Protein AF-X0WE98-F1 (afdb_monomer_lite)

Structure (mmCIF, N/CA/C/O backbone):
data_AF-X0WE98-F1
#
_entry.id   AF-X0WE98-F1
#
loop_
_atom_site.group_PDB
_atom_site.id
_atom_site.type_symbol
_atom_site.label_atom_id
_atom_site.label_alt_id
_atom_site.label_comp_id
_atom_site.label_asym_id
_atom_site.label_entity_id
_atom_site.label_seq_id
_atom_site.pdbx_PDB_ins_code
_atom_site.Cartn_x
_atom_site.Cartn_y
_atom_site.Cartn_z
_atom_site.occupancy
_atom_site.B_iso_or_equiv
_atom_site.auth_seq_id
_atom_site.auth_comp_id
_atom_site.auth_asym_id
_atom_site.auth_atom_id
_atom_site.pdbx_PDB_model_num
ATOM 1 N N . SER A 1 1 ? 8.877 -26.712 15.152 1.00 37.41 1 SER A N 1
ATOM 2 C CA . SER A 1 1 ? 8.135 -25.764 16.004 1.00 37.41 1 SER A CA 1
ATOM 3 C C . SER A 1 1 ? 7.135 -25.019 15.136 1.00 37.41 1 SER A C 1
ATOM 5 O O . SER A 1 1 ? 7.443 -24.779 13.975 1.00 37.41 1 SER A O 1
ATOM 7 N N . HIS A 1 2 ? 5.925 -24.810 15.644 1.00 43.22 2 HIS A N 1
ATOM 8 C CA . HIS A 1 2 ? 4.685 -24.542 14.909 1.00 43.22 2 HIS A CA 1
ATOM 9 C C . HIS A 1 2 ? 4.755 -23.313 13.981 1.00 43.22 2 HIS A C 1
ATOM 11 O O . HIS A 1 2 ? 5.053 -22.215 14.434 1.00 43.22 2 HIS A O 1
ATOM 17 N N . LYS A 1 3 ? 4.435 -23.487 12.690 1.00 46.34 3 LYS A N 1
ATOM 18 C CA . LYS A 1 3 ? 3.991 -22.373 11.842 1.00 46.34 3 LYS A CA 1
ATOM 19 C C . LYS A 1 3 ? 2.523 -22.148 12.181 1.00 46.34 3 LYS A C 1
ATOM 21 O O . LYS A 1 3 ? 1.668 -22.854 11.656 1.00 46.34 3 LYS A O 1
ATOM 26 N N . GLU A 1 4 ? 2.266 -21.256 13.129 1.00 49.28 4 GLU A N 1
ATOM 27 C CA . GLU A 1 4 ? 0.920 -20.754 13.392 1.00 49.28 4 GLU A CA 1
ATOM 28 C C . GLU A 1 4 ? 0.276 -20.319 12.073 1.00 49.28 4 GLU A C 1
ATOM 30 O O . GLU A 1 4 ? 0.907 -19.698 11.215 1.00 49.28 4 GLU A O 1
ATOM 35 N N . ASP A 1 5 ? -0.968 -20.747 11.904 1.00 46.66 5 ASP A N 1
ATOM 36 C CA . ASP A 1 5 ? -1.844 -20.478 10.774 1.00 46.66 5 ASP A CA 1
ATOM 37 C C . ASP A 1 5 ? -1.854 -18.956 10.521 1.00 46.66 5 ASP A C 1
ATOM 39 O O . ASP A 1 5 ? -2.432 -18.199 11.299 1.00 46.66 5 ASP A O 1
ATOM 43 N N . LEU A 1 6 ? -1.166 -18.479 9.471 1.00 59.69 6 LEU A N 1
ATOM 44 C CA . LEU A 1 6 ? -1.041 -17.052 9.110 1.00 59.69 6 LEU A CA 1
ATOM 45 C C . LEU A 1 6 ? -2.356 -16.493 8.535 1.00 59.69 6 LEU A C 1
ATOM 47 O O . LEU A 1 6 ? -2.365 -15.774 7.531 1.00 59.69 6 LEU A O 1
ATOM 51 N N . ARG A 1 7 ? -3.491 -16.865 9.127 1.00 62.47 7 ARG A N 1
ATOM 52 C CA . ARG A 1 7 ? -4.793 -16.329 8.758 1.00 62.47 7 ARG A CA 1
ATOM 53 C C . ARG A 1 7 ? -4.911 -14.922 9.327 1.00 62.47 7 ARG A C 1
ATOM 55 O O . ARG A 1 7 ? -4.645 -14.719 10.513 1.00 62.47 7 ARG A O 1
ATOM 62 N N . PRO A 1 8 ? -5.318 -13.943 8.511 1.00 67.88 8 PRO A N 1
ATOM 63 C CA . PRO A 1 8 ? -5.669 -12.623 9.006 1.00 67.88 8 PRO A CA 1
ATOM 64 C C . PRO A 1 8 ? -6.709 -12.733 10.121 1.00 67.88 8 PRO A C 1
ATOM 66 O O . PRO A 1 8 ? -7.733 -13.392 9.964 1.00 67.88 8 PRO A O 1
ATOM 69 N N . THR A 1 9 ? -6.455 -12.077 11.251 1.00 77.19 9 THR A N 1
ATOM 70 C CA . THR A 1 9 ? -7.399 -12.021 12.383 1.00 77.19 9 THR A CA 1
ATOM 71 C C . THR A 1 9 ? -8.628 -11.158 12.064 1.00 77.19 9 THR A C 1
ATOM 73 O O . THR A 1 9 ? -9.639 -11.226 12.754 1.00 77.19 9 THR A O 1
ATOM 76 N N . ILE A 1 10 ? -8.547 -10.347 11.007 1.00 86.81 10 ILE A N 1
ATOM 77 C CA . ILE A 1 10 ? -9.628 -9.511 10.487 1.00 86.81 10 ILE A CA 1
ATOM 78 C C . ILE A 1 10 ? -10.222 -10.136 9.220 1.00 86.81 10 ILE A C 1
ATOM 80 O O . ILE A 1 10 ? -9.488 -10.683 8.399 1.00 86.81 10 ILE A O 1
ATOM 84 N N . SER A 1 11 ? -11.543 -10.042 9.050 1.00 90.69 11 SER A N 1
ATOM 85 C CA . SER A 1 11 ? -12.223 -10.498 7.832 1.00 90.69 11 SER A CA 1
ATOM 86 C C . SER A 1 11 ? -12.172 -9.443 6.720 1.00 90.69 11 SER A C 1
ATOM 88 O O . SER A 1 11 ? -12.036 -8.247 6.993 1.00 90.69 11 SER A O 1
ATOM 90 N N . TYR A 1 12 ? -12.325 -9.871 5.463 1.00 92.38 12 TYR A N 1
ATOM 91 C CA . TYR A 1 12 ? -12.439 -8.951 4.328 1.00 92.38 12 TYR A CA 1
ATOM 92 C C . TYR A 1 12 ? -13.625 -7.987 4.484 1.00 92.38 12 TYR A C 1
ATOM 94 O O . TYR A 1 12 ? -13.461 -6.780 4.316 1.00 92.38 12 TYR A O 1
ATOM 102 N N . GLU A 1 13 ? -14.780 -8.489 4.924 1.00 93.38 13 GLU A N 1
ATOM 103 C CA . GLU A 1 13 ? -15.970 -7.665 5.163 1.00 93.38 13 GLU A CA 1
ATOM 104 C C . GLU A 1 13 ? -15.754 -6.608 6.247 1.00 93.38 13 GLU A C 1
ATOM 106 O O . GLU A 1 13 ? -16.178 -5.459 6.118 1.00 93.38 13 GLU A O 1
ATOM 111 N N . SER A 1 14 ? -15.028 -6.946 7.313 1.00 92.69 14 SER A N 1
ATOM 112 C CA . SER A 1 14 ? -14.661 -5.964 8.337 1.00 92.69 14 SER A CA 1
ATOM 113 C C . SER A 1 14 ? -13.821 -4.827 7.751 1.00 92.69 14 SER A C 1
ATOM 115 O O . SER A 1 14 ? -14.027 -3.673 8.119 1.00 92.69 14 SER A O 1
ATOM 117 N N . ILE A 1 15 ? -12.914 -5.126 6.812 1.00 93.50 15 ILE A N 1
ATOM 118 C CA . ILE A 1 15 ? -12.150 -4.097 6.097 1.00 93.50 15 ILE A CA 1
ATOM 119 C C . ILE A 1 15 ? -13.070 -3.260 5.203 1.00 93.50 15 ILE A C 1
ATOM 121 O O . ILE A 1 15 ? -12.964 -2.036 5.223 1.00 93.50 15 ILE A O 1
ATOM 125 N N . LEU A 1 16 ? -13.994 -3.871 4.454 1.00 93.31 16 LEU A N 1
ATOM 126 C CA . LEU A 1 16 ? -14.930 -3.140 3.586 1.00 93.31 16 LEU A CA 1
ATOM 127 C C . LEU A 1 16 ? -15.844 -2.164 4.343 1.00 93.31 16 LEU A C 1
ATOM 129 O O . LEU A 1 16 ? -16.283 -1.168 3.764 1.00 93.31 16 LEU A O 1
ATOM 133 N N . ASN A 1 17 ? -16.066 -2.391 5.635 1.00 94.88 17 ASN A N 1
ATOM 134 C CA . ASN A 1 17 ? -16.826 -1.488 6.497 1.00 94.88 17 ASN A CA 1
ATOM 135 C C . ASN A 1 17 ? -15.994 -0.321 7.075 1.00 94.88 17 ASN A C 1
ATOM 137 O O . ASN A 1 17 ? -16.565 0.621 7.621 1.00 94.88 17 ASN A O 1
ATOM 141 N N . MET A 1 18 ? -14.661 -0.330 6.949 1.00 95.50 18 MET A N 1
ATOM 142 C CA . MET A 1 18 ? -13.811 0.792 7.386 1.00 95.50 18 MET A CA 1
ATOM 143 C C . MET A 1 18 ? -13.883 1.952 6.394 1.00 95.50 18 MET A C 1
ATOM 145 O O . MET A 1 18 ? -13.716 1.700 5.208 1.00 95.50 18 MET A O 1
ATOM 149 N N . PRO A 1 19 ? -14.009 3.222 6.804 1.00 96.56 19 PRO A N 1
ATOM 150 C CA . PRO A 1 19 ? -13.977 4.347 5.871 1.00 96.56 19 PRO A CA 1
ATOM 151 C C . PRO A 1 19 ? -12.756 4.318 4.939 1.00 96.56 19 PRO A C 1
ATOM 153 O O . PRO A 1 19 ? -11.647 3.962 5.349 1.00 96.56 19 PRO A O 1
ATOM 156 N N . VAL A 1 20 ? -12.946 4.689 3.672 1.00 95.81 20 VAL A N 1
ATOM 157 C CA . VAL A 1 20 ? -11.842 4.743 2.707 1.00 95.81 20 VAL A CA 1
ATOM 158 C C . VAL A 1 20 ? -11.021 6.008 2.915 1.00 95.81 20 VAL A C 1
ATOM 160 O O . VAL A 1 20 ? -11.564 7.089 3.141 1.00 95.81 20 VAL A O 1
ATOM 163 N N . ASN A 1 21 ? -9.703 5.875 2.818 1.00 94.06 21 ASN A N 1
ATOM 164 C CA . ASN A 1 21 ? -8.797 7.005 2.759 1.00 94.06 21 ASN A CA 1
ATOM 165 C C . ASN A 1 21 ? -8.644 7.511 1.315 1.00 94.06 21 ASN A C 1
ATOM 167 O O . ASN A 1 21 ? -8.140 6.788 0.453 1.00 94.06 21 ASN A O 1
ATOM 171 N N . PHE A 1 22 ? -9.018 8.769 1.086 1.00 92.75 22 PHE A N 1
ATOM 172 C CA . PHE A 1 22 ? -8.900 9.455 -0.205 1.00 92.75 22 PHE A CA 1
ATOM 173 C C . PHE A 1 22 ? -7.686 10.395 -0.287 1.00 92.75 22 PHE A C 1
ATOM 175 O O . PHE A 1 22 ? -7.528 11.105 -1.280 1.00 92.75 22 PHE A O 1
ATOM 182 N N . ASP A 1 23 ? -6.826 10.416 0.738 1.00 90.50 23 ASP A N 1
ATOM 183 C CA . ASP A 1 23 ? -5.607 11.227 0.724 1.00 90.50 23 ASP A CA 1
ATOM 184 C C . ASP A 1 23 ? -4.670 10.771 -0.405 1.00 90.50 23 ASP A C 1
ATOM 186 O O . ASP A 1 23 ? -4.320 9.588 -0.433 1.00 90.50 23 ASP A O 1
ATOM 190 N N . PRO A 1 24 ? -4.185 11.666 -1.285 1.00 90.44 24 PRO A N 1
ATOM 191 C CA . PRO A 1 24 ? -3.299 11.287 -2.379 1.00 90.44 24 PRO A CA 1
ATOM 192 C C . PRO A 1 24 ? -2.081 10.488 -1.907 1.00 90.44 24 PRO A C 1
ATOM 194 O O . PRO A 1 24 ? -1.430 10.836 -0.921 1.00 90.44 24 PRO A O 1
ATOM 197 N N . ILE A 1 25 ? -1.730 9.449 -2.660 1.00 92.62 25 ILE A N 1
ATOM 198 C CA . ILE A 1 25 ? -0.609 8.569 -2.335 1.00 92.62 25 ILE A CA 1
ATOM 199 C C . ILE A 1 25 ? 0.650 9.052 -3.046 1.00 92.62 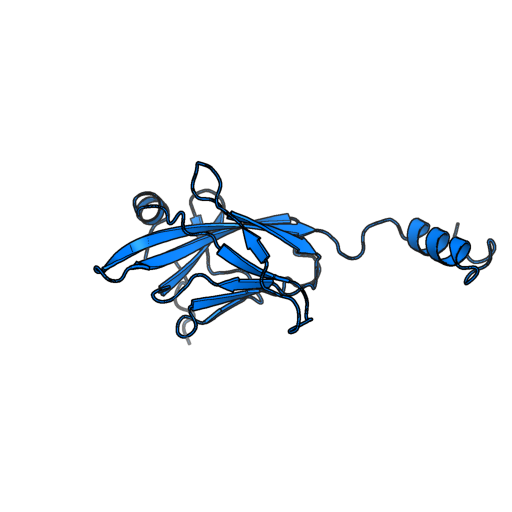25 ILE A C 1
ATOM 201 O O . ILE A 1 25 ? 0.657 9.223 -4.269 1.00 92.62 25 ILE A O 1
ATOM 205 N N . LYS A 1 26 ? 1.736 9.220 -2.289 1.00 94.69 26 LYS A N 1
ATOM 206 C CA . LYS A 1 26 ? 3.076 9.441 -2.840 1.00 94.69 26 LYS A CA 1
ATOM 207 C C . LYS A 1 26 ? 3.773 8.105 -3.066 1.00 94.69 26 LYS A C 1
ATOM 209 O O . LYS A 1 26 ? 3.688 7.207 -2.229 1.00 94.69 26 LYS A O 1
ATOM 214 N N . HIS A 1 27 ? 4.466 7.962 -4.190 1.00 94.38 27 HIS A N 1
ATOM 215 C CA . HIS A 1 27 ? 5.250 6.765 -4.489 1.00 94.38 27 HIS A CA 1
ATOM 216 C C . HIS A 1 27 ? 6.508 7.059 -5.301 1.00 94.38 27 HIS A C 1
ATOM 218 O O . HIS A 1 27 ? 6.556 7.991 -6.105 1.00 94.38 27 HIS A O 1
ATOM 224 N N . LYS A 1 28 ? 7.518 6.210 -5.117 1.00 92.75 28 LYS A N 1
ATOM 225 C CA . LYS A 1 28 ? 8.738 6.159 -5.932 1.00 92.75 28 LYS A CA 1
ATOM 226 C C . LYS A 1 28 ? 8.811 4.822 -6.664 1.00 92.75 28 LYS A C 1
ATOM 228 O O . LYS A 1 28 ? 8.309 3.813 -6.172 1.00 92.75 28 LYS A O 1
ATOM 233 N N . ARG A 1 29 ? 9.417 4.820 -7.854 1.00 87.62 29 ARG A N 1
ATOM 234 C CA . ARG A 1 29 ? 9.583 3.629 -8.704 1.00 87.62 29 ARG A CA 1
ATOM 235 C C . ARG A 1 29 ? 11.035 3.516 -9.169 1.00 87.62 29 ARG A C 1
ATOM 237 O O . ARG A 1 29 ? 11.634 4.524 -9.537 1.00 87.62 29 ARG A O 1
ATOM 244 N N . GLY A 1 30 ? 11.560 2.296 -9.222 1.00 78.50 30 GLY A N 1
ATOM 245 C CA . GLY A 1 30 ? 12.954 2.018 -9.566 1.00 78.50 30 GLY A CA 1
ATOM 246 C C . GLY A 1 30 ? 13.927 2.330 -8.422 1.00 78.50 30 GLY A C 1
ATOM 247 O O . GLY A 1 30 ? 13.525 2.487 -7.274 1.00 78.50 30 GLY A O 1
ATOM 248 N N . TYR A 1 31 ? 15.220 2.394 -8.745 1.00 66.56 31 TYR A N 1
ATOM 249 C CA . TYR A 1 31 ? 16.311 2.545 -7.766 1.00 66.56 31 TYR A CA 1
ATOM 250 C C . TYR A 1 31 ? 16.890 3.958 -7.678 1.00 66.56 31 TYR A C 1
ATOM 252 O O . TYR A 1 31 ? 17.830 4.199 -6.928 1.00 66.56 31 TYR A O 1
ATOM 260 N N . ARG A 1 32 ? 16.366 4.897 -8.466 1.00 65.19 32 ARG A N 1
ATOM 261 C CA . ARG A 1 32 ? 16.850 6.275 -8.462 1.00 65.19 32 ARG A CA 1
ATOM 262 C C . ARG A 1 32 ? 16.259 7.032 -7.279 1.00 65.19 32 ARG A C 1
ATOM 264 O O . ARG A 1 32 ? 15.085 7.393 -7.291 1.00 65.19 32 ARG A O 1
ATOM 271 N N . GLU A 1 33 ? 17.085 7.248 -6.261 1.00 59.12 33 GLU A N 1
ATOM 272 C CA . GLU A 1 33 ? 16.696 7.936 -5.024 1.00 59.12 33 GLU A CA 1
ATOM 273 C C . GLU A 1 33 ? 16.411 9.433 -5.235 1.00 59.12 33 GLU A C 1
ATOM 275 O O . GLU A 1 33 ? 15.597 10.007 -4.505 1.00 59.12 33 GLU A O 1
ATOM 280 N N . ASP A 1 34 ? 17.021 10.024 -6.270 1.00 63.25 34 ASP A N 1
ATOM 281 C CA . ASP A 1 34 ? 16.972 11.445 -6.636 1.00 63.25 34 ASP A CA 1
ATOM 282 C C . ASP A 1 34 ? 15.695 11.869 -7.378 1.00 63.25 34 ASP A C 1
ATOM 284 O O . ASP A 1 34 ? 15.527 13.038 -7.718 1.00 63.25 34 ASP A O 1
ATOM 288 N N . ILE A 1 35 ? 14.780 10.933 -7.634 1.00 75.62 35 ILE A N 1
ATOM 289 C CA . ILE A 1 35 ? 13.508 11.236 -8.286 1.00 75.62 35 ILE A CA 1
ATOM 290 C C . ILE A 1 35 ? 12.493 11.702 -7.239 1.00 75.62 35 ILE A C 1
ATOM 292 O O . ILE A 1 35 ? 12.210 11.004 -6.257 1.00 75.62 35 ILE A O 1
ATOM 296 N N . GLU A 1 36 ? 11.903 12.870 -7.498 1.00 77.75 36 GLU A N 1
ATOM 297 C CA . GLU A 1 36 ? 10.763 13.391 -6.744 1.00 77.75 36 GLU A CA 1
ATOM 298 C C . GLU A 1 36 ? 9.619 12.361 -6.696 1.00 77.75 36 GLU A C 1
ATOM 300 O O . GLU A 1 36 ? 9.252 11.798 -7.740 1.00 77.75 36 GLU A O 1
ATOM 305 N N . PRO A 1 37 ? 9.030 12.093 -5.513 1.00 83.44 37 PRO A N 1
ATOM 306 C CA . PRO A 1 37 ? 7.896 11.192 -5.399 1.00 83.44 37 PRO A CA 1
ATOM 307 C C . PRO A 1 37 ? 6.766 11.599 -6.344 1.00 83.44 37 PRO A C 1
ATOM 309 O O . PRO A 1 37 ? 6.342 12.754 -6.402 1.00 83.44 37 PRO A O 1
ATOM 312 N N . ARG A 1 38 ? 6.223 10.621 -7.063 1.00 89.50 38 ARG A N 1
ATOM 313 C CA . ARG A 1 38 ? 5.018 10.816 -7.865 1.00 89.50 38 ARG A CA 1
ATOM 314 C C . ARG A 1 38 ? 3.806 10.801 -6.950 1.00 89.50 38 ARG A C 1
ATOM 316 O O . ARG A 1 38 ? 3.727 9.984 -6.040 1.00 89.50 38 ARG A O 1
ATOM 323 N N . ILE A 1 39 ? 2.837 11.663 -7.233 1.00 91.19 39 ILE A N 1
ATOM 324 C CA . ILE A 1 39 ? 1.558 11.694 -6.522 1.00 91.19 39 ILE A CA 1
ATOM 325 C C . ILE A 1 39 ? 0.503 11.014 -7.389 1.00 91.19 39 ILE A C 1
ATOM 327 O O . ILE A 1 39 ? 0.366 11.312 -8.576 1.00 91.19 39 ILE A O 1
ATOM 331 N N . THR A 1 40 ? -0.264 10.109 -6.795 1.00 92.94 40 THR A N 1
ATOM 332 C CA . THR A 1 40 ? -1.421 9.477 -7.425 1.00 92.94 40 THR A CA 1
ATOM 333 C C . THR A 1 40 ? -2.645 9.701 -6.555 1.00 92.94 40 THR A C 1
ATOM 335 O O . THR A 1 40 ? -2.661 9.337 -5.382 1.00 92.94 40 THR A O 1
ATOM 338 N N . LYS A 1 41 ? -3.671 10.319 -7.145 1.00 90.94 41 LYS A N 1
ATOM 339 C CA . LYS A 1 41 ? -4.991 10.425 -6.526 1.00 90.94 41 LYS A CA 1
ATOM 340 C C . LYS A 1 41 ? -5.729 9.102 -6.675 1.00 90.94 41 LYS A C 1
ATOM 342 O O . LYS A 1 41 ? -5.571 8.404 -7.677 1.00 90.94 41 LYS A O 1
ATOM 347 N N . GLN A 1 42 ? -6.529 8.785 -5.676 1.00 92.31 42 GLN A N 1
ATOM 348 C CA . GLN A 1 42 ? -7.490 7.706 -5.725 1.00 92.31 42 GLN A CA 1
ATOM 349 C C . GLN A 1 42 ? -8.596 8.012 -6.740 1.00 92.31 42 GLN A C 1
ATOM 351 O O . GLN A 1 42 ? -8.894 9.177 -7.014 1.00 92.31 42 GLN A O 1
ATOM 356 N N . ASP A 1 43 ? -9.204 6.958 -7.276 1.00 93.25 43 ASP A N 1
ATOM 357 C CA . ASP A 1 43 ? -10.447 7.051 -8.039 1.00 93.25 43 ASP A CA 1
ATOM 358 C C . ASP A 1 43 ? -11.669 7.339 -7.139 1.00 93.25 43 ASP A C 1
ATOM 360 O O . ASP A 1 43 ? -11.552 7.511 -5.923 1.00 93.25 43 ASP A O 1
ATOM 364 N N . GLU A 1 44 ? -12.858 7.389 -7.744 1.00 91.62 44 GLU A N 1
ATOM 365 C CA . GLU A 1 44 ? -14.135 7.624 -7.051 1.00 91.62 44 GLU A CA 1
ATOM 366 C C . GLU A 1 44 ? -14.462 6.570 -5.974 1.00 91.62 44 GLU A C 1
ATOM 368 O O . GLU A 1 44 ? -15.210 6.853 -5.039 1.00 91.62 44 GLU A O 1
ATOM 373 N N . TYR A 1 45 ? -13.847 5.385 -6.047 1.00 91.00 45 TYR A N 1
ATOM 374 C CA . TYR A 1 45 ? -13.982 4.302 -5.067 1.00 91.00 45 TYR A CA 1
ATOM 375 C C . TYR A 1 45 ? -12.846 4.299 -4.032 1.00 91.00 45 TYR A C 1
ATOM 377 O O . TYR A 1 45 ? -12.753 3.397 -3.190 1.00 91.00 45 TYR A O 1
ATOM 385 N N . GLY A 1 46 ? -11.956 5.292 -4.087 1.00 93.12 46 GLY A N 1
ATOM 386 C CA . GLY A 1 46 ? -10.839 5.432 -3.168 1.00 93.12 46 GLY A CA 1
ATOM 387 C C . GLY A 1 46 ? -9.706 4.431 -3.428 1.00 93.12 46 GLY A C 1
ATOM 388 O O . GLY A 1 46 ? -8.945 4.105 -2.514 1.00 93.12 46 GLY A O 1
ATOM 389 N N . LYS A 1 47 ? -9.592 3.908 -4.657 1.00 96.81 47 LYS A N 1
ATOM 390 C CA . LYS A 1 47 ? -8.506 3.021 -5.085 1.00 96.81 47 LYS A CA 1
ATOM 391 C C . LYS A 1 47 ? -7.436 3.805 -5.841 1.00 96.81 47 LYS A C 1
ATOM 393 O O . LYS A 1 47 ? -7.702 4.465 -6.841 1.00 96.81 47 LYS A O 1
ATOM 398 N N . ALA A 1 48 ? -6.192 3.708 -5.384 1.00 96.75 48 ALA A N 1
ATOM 399 C CA . ALA A 1 48 ? -5.037 4.227 -6.108 1.00 96.75 48 ALA A CA 1
ATOM 400 C C . ALA A 1 48 ? -4.479 3.145 -7.041 1.00 96.75 48 ALA A C 1
ATOM 402 O O . ALA A 1 48 ? -4.124 2.060 -6.584 1.00 96.75 48 ALA A O 1
ATOM 403 N N . THR A 1 49 ? -4.367 3.432 -8.340 1.00 96.75 49 THR A N 1
ATOM 404 C CA . THR A 1 49 ? -3.781 2.493 -9.310 1.00 96.75 49 THR A CA 1
ATOM 405 C C . THR A 1 49 ? -2.367 2.917 -9.690 1.00 96.75 49 THR A C 1
ATOM 407 O O . THR A 1 49 ? -2.148 4.006 -10.218 1.00 96.75 49 THR A O 1
ATOM 410 N N . LEU A 1 50 ? -1.402 2.038 -9.439 1.00 95.19 50 LEU A N 1
ATOM 411 C CA . LEU A 1 50 ? 0.020 2.235 -9.701 1.00 95.19 50 LEU A CA 1
ATOM 412 C C . LEU A 1 50 ? 0.494 1.218 -10.742 1.00 95.19 50 LEU A C 1
ATOM 414 O O . LEU A 1 50 ? -0.026 0.109 -10.813 1.00 95.19 50 LEU A O 1
ATOM 418 N N . GLU A 1 51 ? 1.497 1.581 -11.539 1.00 93.25 51 GLU A N 1
ATOM 419 C CA . GLU A 1 51 ? 2.083 0.683 -12.539 1.00 93.25 51 GLU A CA 1
ATOM 420 C C . GLU A 1 51 ? 3.603 0.627 -12.392 1.00 93.25 51 GLU A C 1
ATOM 422 O O . GLU A 1 51 ? 4.266 1.662 -12.328 1.00 93.25 51 GLU A O 1
ATOM 427 N N . ILE A 1 52 ? 4.168 -0.570 -12.356 1.00 91.81 52 ILE A N 1
ATOM 428 C CA . ILE A 1 52 ? 5.614 -0.797 -12.336 1.00 91.81 52 ILE A CA 1
ATOM 429 C C . ILE A 1 52 ? 5.990 -1.824 -13.386 1.00 91.81 52 ILE A C 1
ATOM 431 O O . ILE A 1 52 ? 5.140 -2.585 -13.852 1.00 91.81 52 ILE A O 1
ATOM 435 N N . ARG A 1 53 ? 7.267 -1.854 -13.760 1.00 88.00 53 ARG A N 1
ATOM 436 C CA . ARG A 1 53 ? 7.796 -2.978 -14.523 1.00 88.00 53 ARG A CA 1
ATOM 437 C C . ARG A 1 53 ? 8.306 -4.039 -13.559 1.00 88.00 53 ARG A C 1
ATOM 439 O O . ARG A 1 53 ? 8.643 -3.758 -12.412 1.00 88.00 53 ARG A O 1
ATOM 446 N N . GLU A 1 54 ? 8.336 -5.268 -14.033 1.00 85.25 54 GLU A N 1
ATOM 447 C CA . GLU A 1 54 ? 8.997 -6.385 -13.380 1.00 85.25 54 GLU A CA 1
ATOM 448 C C . GLU A 1 54 ? 10.412 -5.982 -12.953 1.00 85.25 54 GLU A C 1
ATOM 450 O O . GLU A 1 54 ? 11.050 -5.177 -13.632 1.00 85.25 54 GLU A O 1
ATOM 455 N N . VAL A 1 55 ? 10.878 -6.508 -11.819 1.00 84.31 55 VAL A N 1
ATOM 456 C CA . VAL A 1 55 ? 12.152 -6.167 -11.162 1.00 84.31 55 VAL A CA 1
ATOM 457 C C . VAL A 1 55 ? 12.350 -4.694 -10.775 1.00 84.31 55 VAL A C 1
ATOM 459 O O . VAL A 1 55 ? 13.379 -4.367 -10.183 1.00 84.31 55 VAL A O 1
ATOM 462 N N . ASP A 1 56 ? 11.399 -3.795 -11.047 1.00 88.06 56 ASP A N 1
ATOM 463 C CA . ASP A 1 56 ? 11.437 -2.450 -10.478 1.00 88.06 56 ASP A CA 1
ATOM 464 C C . ASP A 1 56 ? 10.983 -2.496 -9.015 1.00 88.06 56 ASP A C 1
ATOM 466 O O . ASP A 1 56 ? 10.040 -3.195 -8.647 1.00 88.06 56 ASP A O 1
ATOM 470 N N . ARG A 1 57 ? 11.631 -1.698 -8.169 1.00 92.00 57 ARG A N 1
ATOM 471 C CA . ARG A 1 57 ? 11.170 -1.455 -6.801 1.00 92.00 57 ARG A CA 1
ATOM 472 C C . ARG A 1 57 ? 10.063 -0.402 -6.801 1.00 92.00 57 ARG A C 1
ATOM 474 O O . ARG A 1 57 ? 10.139 0.570 -7.550 1.00 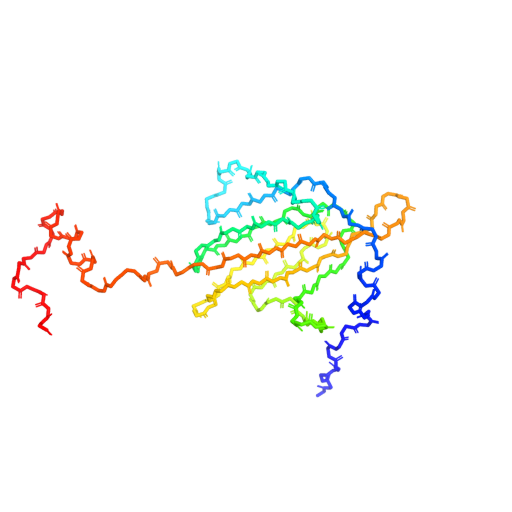92.00 57 ARG A O 1
ATOM 481 N N . ILE A 1 58 ? 9.070 -0.562 -5.936 1.00 95.25 58 ILE A N 1
ATOM 482 C CA . ILE A 1 58 ? 8.109 0.481 -5.582 1.00 95.25 58 ILE A CA 1
ATOM 483 C C . ILE A 1 58 ? 8.185 0.793 -4.094 1.00 95.25 58 ILE A C 1
ATOM 485 O O . ILE A 1 58 ? 8.316 -0.101 -3.255 1.00 95.25 58 ILE A O 1
ATOM 489 N N . GLU A 1 59 ? 8.079 2.077 -3.785 1.00 96.50 59 GLU A N 1
ATOM 490 C CA . GLU A 1 59 ? 7.920 2.592 -2.431 1.00 96.50 59 GLU A CA 1
ATOM 491 C C . GLU A 1 59 ? 6.633 3.402 -2.389 1.00 96.50 59 GLU A C 1
ATOM 493 O O . GLU A 1 59 ? 6.425 4.255 -3.250 1.00 96.50 59 GLU A O 1
ATOM 498 N N . ILE A 1 60 ? 5.766 3.129 -1.420 1.00 97.25 60 ILE A N 1
ATOM 499 C CA . ILE A 1 60 ? 4.464 3.776 -1.282 1.00 97.25 60 ILE A CA 1
ATOM 500 C C . ILE A 1 60 ? 4.382 4.399 0.105 1.00 97.25 60 ILE A C 1
ATOM 502 O O . ILE A 1 60 ? 4.409 3.687 1.109 1.00 97.25 60 ILE A O 1
ATOM 506 N N . GLU A 1 61 ? 4.257 5.720 0.164 1.00 96.50 61 GLU A N 1
ATOM 507 C CA . GLU A 1 61 ? 4.019 6.445 1.408 1.00 96.50 61 GLU A CA 1
ATOM 508 C C . GLU A 1 61 ? 2.530 6.348 1.765 1.00 96.50 61 GLU A C 1
ATOM 510 O O . GLU A 1 61 ? 1.673 6.979 1.147 1.00 96.50 61 GLU A O 1
ATOM 515 N N . LEU A 1 62 ? 2.223 5.537 2.775 1.00 96.38 62 LEU A N 1
ATOM 516 C CA . LEU A 1 62 ? 0.873 5.340 3.317 1.00 96.38 62 LEU A CA 1
ATOM 517 C C . LEU A 1 62 ? 0.572 6.330 4.457 1.00 96.38 62 LEU A C 1
ATOM 519 O O . LEU A 1 62 ? -0.583 6.558 4.831 1.00 96.38 62 LEU A O 1
ATOM 523 N N . GLY A 1 63 ? 1.628 6.944 4.993 1.00 93.38 63 GLY A N 1
ATOM 524 C CA . GLY A 1 63 ? 1.586 7.869 6.114 1.00 93.38 63 GLY A CA 1
ATOM 525 C C . GLY A 1 63 ? 1.660 7.165 7.469 1.00 93.38 63 GLY A C 1
ATOM 526 O O . GLY A 1 63 ? 1.579 5.940 7.584 1.00 93.38 63 GLY A O 1
ATOM 527 N N . LYS A 1 64 ? 1.831 7.971 8.520 1.00 92.56 64 LYS A N 1
ATOM 528 C CA . LYS A 1 64 ? 1.886 7.490 9.908 1.00 92.56 64 LYS A CA 1
ATOM 529 C C . LYS A 1 64 ? 0.580 6.798 10.307 1.00 92.56 64 LYS A C 1
ATOM 531 O O . LYS A 1 64 ? -0.478 7.109 9.769 1.00 92.56 64 LYS A O 1
ATOM 536 N N . GLY A 1 65 ? 0.662 5.876 11.265 1.00 93.56 65 GLY A N 1
ATOM 537 C CA . GLY A 1 65 ? -0.507 5.161 11.788 1.00 93.56 65 GLY A CA 1
ATOM 538 C C . GLY A 1 65 ? -0.937 3.950 10.957 1.00 93.56 65 GLY A C 1
ATOM 539 O O . GLY A 1 65 ? -1.922 3.302 11.306 1.00 93.56 65 GLY A O 1
ATOM 540 N N . VAL A 1 66 ? -0.214 3.605 9.883 1.00 96.69 66 VAL A N 1
ATOM 541 C CA . VAL A 1 66 ? -0.426 2.330 9.185 1.00 96.69 66 VAL A CA 1
ATOM 542 C C . VAL A 1 66 ? -0.050 1.162 10.103 1.00 96.69 66 VAL A C 1
ATOM 544 O O . VAL A 1 66 ? 1.049 1.114 10.658 1.00 96.69 66 VAL A O 1
ATOM 547 N N . SER A 1 67 ? -0.969 0.218 10.285 1.00 94.75 67 SER A N 1
ATOM 548 C CA . SER A 1 67 ? -0.814 -0.892 11.231 1.00 94.75 67 SER A CA 1
ATOM 549 C C . SER A 1 67 ? -0.562 -2.224 10.529 1.00 94.75 67 SER A C 1
ATOM 551 O O . SER A 1 67 ? 0.295 -3.005 10.947 1.00 94.75 67 SER A O 1
ATOM 553 N N . THR A 1 68 ? -1.269 -2.493 9.434 1.00 96.19 68 THR A N 1
ATOM 554 C CA . THR A 1 68 ? -1.167 -3.756 8.698 1.00 96.19 68 THR A CA 1
ATOM 555 C C . THR A 1 68 ? -1.551 -3.584 7.230 1.00 96.19 68 THR A C 1
ATOM 557 O O . THR A 1 68 ? -2.079 -2.545 6.828 1.00 96.19 68 THR A O 1
ATOM 560 N N . GLY A 1 69 ? -1.287 -4.613 6.430 1.00 97.31 69 GLY A N 1
ATOM 561 C CA . GLY A 1 69 ? -1.712 -4.694 5.042 1.00 97.31 69 GLY A CA 1
ATOM 562 C C . GLY A 1 69 ? -1.876 -6.135 4.576 1.00 97.31 69 GLY A C 1
ATOM 563 O O . GLY A 1 69 ? -1.319 -7.057 5.171 1.00 97.31 69 GLY A O 1
ATOM 564 N N . TYR A 1 70 ? -2.644 -6.306 3.505 1.00 97.75 70 TYR A N 1
ATOM 565 C CA . TYR A 1 70 ? -2.999 -7.597 2.922 1.00 97.75 70 TYR A CA 1
ATOM 566 C C . TYR A 1 70 ? -3.073 -7.495 1.400 1.00 97.75 70 TYR A C 1
ATOM 568 O O . TYR A 1 70 ? -3.328 -6.418 0.858 1.00 97.75 70 TYR A O 1
ATOM 576 N N . ILE A 1 71 ? -2.909 -8.629 0.721 1.00 97.38 71 ILE A N 1
ATOM 577 C CA . ILE A 1 71 ? -3.419 -8.795 -0.644 1.00 97.38 71 ILE A CA 1
ATOM 578 C C . ILE A 1 71 ? -4.854 -9.327 -0.576 1.00 97.38 71 ILE A C 1
ATOM 580 O O . ILE A 1 71 ? -5.178 -10.161 0.275 1.00 97.38 71 ILE A O 1
ATOM 584 N N . VAL A 1 72 ? -5.702 -8.828 -1.469 1.00 97.00 72 VAL A N 1
ATOM 585 C CA . VAL A 1 72 ? -7.095 -9.243 -1.636 1.00 97.00 72 VAL A CA 1
ATOM 586 C C . VAL A 1 72 ? -7.179 -10.195 -2.826 1.00 97.00 72 VAL A C 1
ATOM 588 O O . VAL A 1 72 ? -6.791 -9.839 -3.937 1.00 97.00 72 VAL A O 1
ATOM 591 N N . VAL A 1 73 ? -7.683 -11.409 -2.601 1.00 94.81 73 VAL A N 1
ATOM 592 C CA . VAL A 1 73 ? -7.908 -12.416 -3.650 1.00 94.81 73 VAL A CA 1
ATOM 593 C C . VAL A 1 73 ? -9.348 -12.899 -3.542 1.00 94.81 73 VAL A C 1
ATOM 595 O O . VAL A 1 73 ? -9.674 -13.686 -2.656 1.00 94.81 73 VAL A O 1
ATOM 598 N N . GLY A 1 74 ? -10.217 -12.397 -4.423 1.00 92.50 74 GLY A N 1
ATOM 599 C CA . GLY A 1 74 ? -11.662 -12.571 -4.267 1.00 92.50 74 GLY A CA 1
ATOM 600 C C . GLY A 1 74 ? -12.143 -11.892 -2.982 1.00 92.50 74 GLY A C 1
ATOM 601 O O . GLY A 1 74 ? -11.924 -10.698 -2.801 1.00 92.50 74 GLY A O 1
ATOM 602 N N . ASP A 1 75 ? -12.747 -12.668 -2.087 1.00 91.75 75 ASP A N 1
ATOM 603 C CA . ASP A 1 75 ? -13.211 -12.261 -0.756 1.00 91.75 75 ASP A CA 1
ATOM 604 C C . ASP A 1 75 ? -12.219 -12.617 0.371 1.00 91.75 75 ASP A C 1
ATOM 606 O O . ASP A 1 75 ? -12.531 -12.494 1.557 1.00 91.75 75 ASP A O 1
ATOM 610 N N . GLN A 1 76 ? -11.009 -13.066 0.023 1.00 93.12 76 GLN A N 1
ATOM 611 C CA . GLN A 1 76 ? -10.008 -13.505 0.990 1.00 93.12 76 GLN A CA 1
ATOM 612 C C . GLN A 1 76 ? -8.895 -12.484 1.174 1.00 93.12 76 GLN A C 1
ATOM 614 O O . GLN A 1 76 ? -8.358 -11.918 0.218 1.00 93.12 76 GLN A O 1
ATOM 619 N N . LEU A 1 77 ? -8.475 -12.337 2.429 1.00 95.88 77 LEU A N 1
ATOM 620 C CA . LEU A 1 77 ? -7.258 -11.632 2.795 1.00 95.88 77 LEU A CA 1
ATOM 621 C C . LEU A 1 77 ? -6.105 -12.627 2.901 1.00 95.88 77 LEU A C 1
ATOM 623 O O . LEU A 1 77 ? -6.218 -13.678 3.538 1.00 95.88 77 LEU A O 1
ATOM 627 N N . ARG A 1 78 ? -4.973 -12.289 2.291 1.00 95.44 78 ARG A N 1
ATOM 628 C CA . ARG A 1 78 ? -3.738 -13.073 2.378 1.00 95.44 78 ARG A CA 1
ATOM 629 C C . ARG A 1 78 ? -2.580 -12.164 2.800 1.00 95.44 78 ARG A C 1
ATOM 631 O O . ARG A 1 78 ? -2.685 -10.941 2.661 1.00 95.44 78 ARG A O 1
ATOM 638 N N . PRO A 1 79 ? -1.480 -12.732 3.326 1.00 95.75 79 PRO A N 1
ATOM 639 C CA . PRO A 1 79 ? -0.283 -11.956 3.631 1.00 95.75 79 PRO A CA 1
ATOM 640 C C . PRO A 1 79 ? 0.184 -11.126 2.430 1.00 95.75 79 PRO A C 1
ATOM 642 O O . PRO A 1 79 ? -0.037 -11.517 1.282 1.00 95.75 79 PRO A O 1
ATOM 645 N N . LEU A 1 80 ? 0.836 -9.992 2.701 1.00 97.12 80 LEU A N 1
ATOM 646 C CA . LEU A 1 80 ? 1.408 -9.139 1.658 1.00 97.12 80 LEU A CA 1
ATOM 647 C C . LEU A 1 80 ? 2.322 -9.941 0.708 1.00 97.12 80 LEU A C 1
ATOM 649 O O . LEU A 1 80 ? 2.911 -10.943 1.130 1.00 97.12 80 LEU A O 1
ATOM 653 N N . PRO A 1 81 ? 2.459 -9.514 -0.565 1.00 96.00 81 PRO A N 1
ATOM 654 C CA . PRO A 1 81 ? 3.240 -10.240 -1.561 1.00 96.00 81 PRO A CA 1
ATOM 655 C C . PRO A 1 81 ? 4.664 -10.564 -1.099 1.00 96.00 81 PRO A C 1
ATOM 657 O O . PRO A 1 81 ? 5.301 -9.794 -0.377 1.00 96.00 81 PRO A O 1
ATOM 660 N N . ILE A 1 82 ? 5.203 -11.685 -1.572 1.00 93.81 82 ILE A N 1
ATOM 661 C CA . ILE A 1 82 ? 6.609 -12.036 -1.340 1.00 93.81 82 ILE A CA 1
ATOM 662 C C . ILE A 1 82 ? 7.515 -10.916 -1.881 1.00 93.81 82 ILE A C 1
ATOM 664 O O . ILE A 1 82 ? 7.224 -10.305 -2.912 1.00 93.81 82 ILE A O 1
ATOM 668 N N . GLY A 1 83 ? 8.604 -10.634 -1.158 1.00 92.75 83 GLY A N 1
ATOM 669 C CA . GLY A 1 83 ? 9.530 -9.542 -1.479 1.00 92.75 83 GLY A CA 1
ATOM 670 C C . GLY A 1 83 ? 9.007 -8.155 -1.100 1.00 92.75 83 GLY A C 1
ATOM 671 O O . GLY A 1 83 ? 9.587 -7.152 -1.517 1.00 92.75 83 GLY A O 1
ATOM 672 N N . SER A 1 84 ? 7.900 -8.080 -0.353 1.00 97.12 84 SER A N 1
ATOM 673 C CA . SER A 1 84 ? 7.378 -6.828 0.190 1.00 97.12 84 SER A CA 1
ATOM 674 C C . SER A 1 84 ? 7.625 -6.689 1.689 1.00 97.12 84 SER A C 1
ATOM 676 O 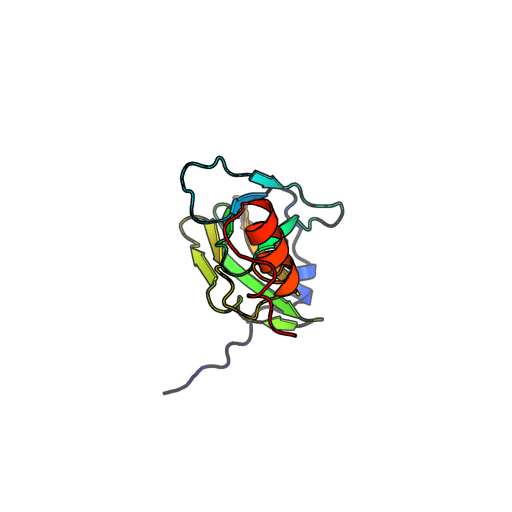O . SER A 1 84 ? 7.704 -7.678 2.418 1.00 97.12 84 SER A O 1
ATOM 678 N N . THR A 1 85 ? 7.714 -5.440 2.142 1.00 97.50 85 THR A N 1
ATOM 679 C CA . THR A 1 85 ? 7.902 -5.072 3.547 1.00 97.50 85 THR A CA 1
ATOM 680 C C . THR A 1 85 ? 7.049 -3.852 3.866 1.00 97.50 85 THR A C 1
ATOM 682 O O . THR A 1 85 ? 7.099 -2.853 3.152 1.00 97.50 85 THR A O 1
ATOM 685 N N . LEU A 1 86 ? 6.302 -3.901 4.969 1.00 98.06 86 LEU A N 1
ATOM 686 C CA . LEU A 1 86 ? 5.611 -2.740 5.528 1.00 98.06 86 LEU A CA 1
ATOM 687 C C . LEU A 1 86 ? 6.415 -2.179 6.708 1.00 98.06 86 LEU A C 1
ATOM 689 O O . LEU A 1 86 ? 6.416 -2.759 7.795 1.00 98.06 86 LEU A O 1
ATOM 693 N N . ASP A 1 87 ? 7.073 -1.039 6.505 1.00 97.44 87 ASP A N 1
ATOM 694 C CA . ASP A 1 87 ? 7.716 -0.274 7.574 1.00 97.44 87 ASP A CA 1
ATOM 695 C C . ASP A 1 87 ? 6.668 0.626 8.241 1.00 97.44 87 ASP A C 1
ATOM 697 O O . ASP A 1 87 ? 6.381 1.739 7.794 1.00 97.44 87 ASP A O 1
ATOM 701 N N . ARG A 1 88 ? 6.068 0.122 9.323 1.00 96.38 88 ARG A N 1
ATOM 702 C CA . ARG A 1 88 ? 5.032 0.838 10.087 1.00 96.38 88 ARG A CA 1
ATOM 703 C C . ARG A 1 88 ? 5.565 2.090 10.782 1.00 96.38 88 ARG A C 1
ATOM 705 O O . ARG A 1 88 ? 4.806 3.031 10.989 1.00 96.38 88 ARG A O 1
ATOM 712 N N . ALA A 1 89 ? 6.851 2.106 11.141 1.00 95.19 89 ALA A N 1
ATOM 713 C CA . ALA A 1 89 ? 7.463 3.244 11.820 1.00 95.19 89 ALA A CA 1
ATOM 714 C C . ALA A 1 89 ? 7.591 4.437 10.865 1.00 95.19 89 ALA A C 1
ATOM 716 O O . ALA A 1 89 ? 7.307 5.572 11.248 1.00 95.19 89 ALA A O 1
ATOM 717 N N . LYS A 1 90 ? 7.961 4.174 9.605 1.00 95.00 90 LYS A N 1
ATOM 718 C CA . LYS A 1 90 ? 8.024 5.199 8.552 1.00 95.00 90 LYS A CA 1
ATOM 719 C C . LYS A 1 90 ? 6.691 5.434 7.849 1.00 95.00 90 LYS A C 1
ATOM 721 O O . LYS A 1 90 ? 6.507 6.481 7.237 1.00 95.00 90 LYS A O 1
ATOM 726 N N . GLY A 1 91 ? 5.764 4.483 7.926 1.00 96.56 91 GLY A N 1
ATOM 727 C CA . GLY A 1 91 ? 4.520 4.531 7.166 1.00 96.56 91 GLY A CA 1
ATOM 728 C C . GLY A 1 91 ? 4.729 4.262 5.677 1.00 96.56 91 GLY A C 1
ATOM 729 O O . GLY A 1 91 ? 4.047 4.865 4.849 1.00 96.56 91 GLY A O 1
ATOM 730 N N . ILE A 1 92 ? 5.6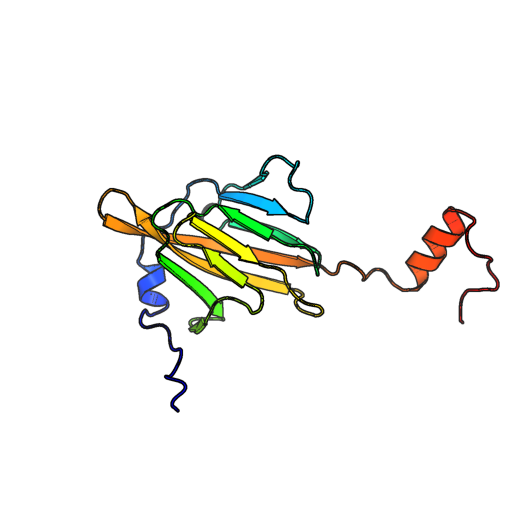98 3.405 5.335 1.00 97.44 92 ILE A N 1
ATOM 731 C CA . ILE A 1 92 ? 6.090 3.126 3.950 1.00 97.44 92 ILE A CA 1
ATOM 732 C C . ILE A 1 92 ? 5.951 1.635 3.660 1.00 97.44 92 ILE A C 1
ATOM 734 O O . ILE A 1 92 ? 6.448 0.787 4.403 1.00 97.44 92 ILE A O 1
ATOM 738 N N . PHE A 1 93 ? 5.291 1.318 2.553 1.00 98.31 93 PHE A N 1
ATOM 739 C CA . PHE A 1 93 ? 5.290 -0.018 1.976 1.00 98.31 93 PHE A CA 1
ATOM 740 C C . PHE A 1 93 ? 6.323 -0.102 0.855 1.00 98.31 93 PHE A C 1
ATOM 742 O O . PHE A 1 93 ? 6.328 0.716 -0.063 1.00 98.31 93 PHE A O 1
ATOM 749 N N . TYR A 1 94 ? 7.177 -1.115 0.925 1.00 97.25 94 TYR A N 1
ATOM 750 C CA . TYR A 1 94 ? 8.177 -1.431 -0.081 1.00 97.25 94 TYR A CA 1
ATOM 751 C C . TYR A 1 94 ? 7.803 -2.725 -0.774 1.00 97.25 94 TYR A C 1
ATOM 753 O O . TYR A 1 94 ? 7.446 -3.697 -0.109 1.00 97.25 94 TYR A O 1
ATOM 761 N N . TRP A 1 95 ? 7.962 -2.774 -2.089 1.00 96.94 95 TRP A N 1
ATOM 762 C CA . TRP A 1 95 ? 7.859 -4.030 -2.813 1.00 96.94 95 TRP A CA 1
ATOM 763 C C . TRP A 1 95 ? 8.781 -4.059 -4.019 1.00 96.94 95 TRP A C 1
ATOM 765 O O . TRP A 1 95 ? 8.873 -3.093 -4.771 1.00 96.94 95 TRP A O 1
ATOM 775 N N . GLN A 1 96 ? 9.458 -5.185 -4.202 1.00 94.38 96 GLN A N 1
ATOM 776 C CA . GLN A 1 96 ? 10.192 -5.494 -5.415 1.00 94.38 96 GLN A CA 1
ATOM 777 C C . GLN A 1 96 ? 9.686 -6.845 -5.940 1.00 94.38 96 GLN A C 1
ATOM 779 O O . GLN A 1 96 ? 10.123 -7.884 -5.437 1.00 94.38 96 GLN A O 1
ATOM 784 N N . PRO A 1 97 ? 8.740 -6.865 -6.898 1.00 91.75 97 PRO A N 1
ATOM 785 C CA . PRO A 1 97 ? 8.306 -8.107 -7.523 1.00 91.75 97 PRO A CA 1
ATOM 786 C C . PRO A 1 97 ? 9.494 -8.842 -8.150 1.00 91.75 97 PRO A C 1
ATOM 788 O O . PRO A 1 97 ? 10.298 -8.254 -8.881 1.00 91.75 97 PRO A O 1
ATOM 791 N N . GLY A 1 98 ? 9.592 -10.139 -7.856 1.00 86.50 98 GLY A N 1
ATOM 792 C CA . GLY A 1 98 ? 10.551 -11.026 -8.506 1.00 86.50 98 GLY A CA 1
ATOM 793 C C . GLY A 1 98 ? 10.138 -11.368 -9.943 1.00 86.50 98 GLY A C 1
ATOM 794 O O . GLY A 1 98 ? 9.025 -11.038 -10.363 1.00 86.50 98 GLY A O 1
ATOM 795 N N . PRO A 1 99 ? 11.007 -12.059 -10.698 1.00 85.00 99 PRO A N 1
ATOM 796 C CA . PRO A 1 99 ? 10.660 -12.550 -12.024 1.00 85.00 99 PRO A CA 1
ATOM 797 C C . PRO A 1 99 ? 9.381 -13.403 -12.016 1.00 85.00 99 PRO A C 1
ATOM 799 O O . PRO A 1 99 ? 9.177 -14.213 -11.111 1.00 85.00 99 PRO A O 1
ATOM 802 N N . GLY A 1 100 ? 8.517 -13.217 -13.012 1.00 84.50 100 GLY A N 1
ATOM 803 C CA . GLY A 1 100 ? 7.240 -13.920 -13.157 1.00 84.50 100 GLY A CA 1
ATOM 804 C C . GLY A 1 100 ? 6.067 -13.327 -12.367 1.00 84.50 100 GLY A C 1
ATOM 805 O O . GLY A 1 100 ? 4.945 -13.807 -12.509 1.00 84.50 100 GLY A O 1
ATOM 806 N N . PHE A 1 101 ? 6.272 -12.266 -11.577 1.00 90.56 101 PHE A N 1
ATOM 807 C CA . PHE A 1 101 ? 5.206 -11.582 -10.825 1.00 90.56 101 PHE A CA 1
ATOM 808 C C . PHE A 1 101 ? 4.466 -10.548 -11.691 1.00 90.56 101 PHE A C 1
ATOM 810 O O . PHE A 1 101 ? 4.376 -9.373 -11.344 1.00 90.56 101 PHE A O 1
ATOM 817 N N . ILE A 1 102 ? 3.964 -10.977 -12.849 1.00 92.81 102 ILE A N 1
ATOM 818 C CA . ILE A 1 102 ? 3.227 -10.134 -13.799 1.00 92.81 102 ILE A CA 1
ATOM 819 C C . ILE A 1 102 ? 1.729 -10.178 -13.496 1.00 92.81 102 ILE A C 1
ATOM 821 O O . ILE A 1 102 ? 1.177 -11.244 -13.234 1.00 92.81 102 ILE A O 1
ATOM 825 N N . GLY A 1 103 ? 1.054 -9.030 -13.594 1.00 94.88 103 GLY A N 1
ATOM 826 C CA . GLY A 1 103 ? -0.400 -8.950 -13.448 1.00 94.88 103 GLY A CA 1
ATOM 827 C C . GLY A 1 103 ? -0.862 -7.817 -12.543 1.00 94.88 103 GLY A C 1
ATOM 828 O O . GLY A 1 103 ? -0.169 -6.813 -12.370 1.00 94.88 103 GLY A O 1
ATOM 829 N N . GLU A 1 104 ? -2.066 -7.966 -11.995 1.00 97.31 104 GLU A N 1
ATOM 830 C CA . GLU A 1 104 ? -2.668 -6.998 -11.081 1.00 97.31 104 GLU A CA 1
ATOM 831 C C . GLU A 1 104 ? -2.698 -7.538 -9.651 1.00 97.31 104 GLU A C 1
ATOM 833 O O . GLU A 1 104 ? -3.088 -8.678 -9.412 1.00 97.31 104 GLU A O 1
ATOM 838 N N . TYR A 1 105 ? -2.322 -6.685 -8.703 1.00 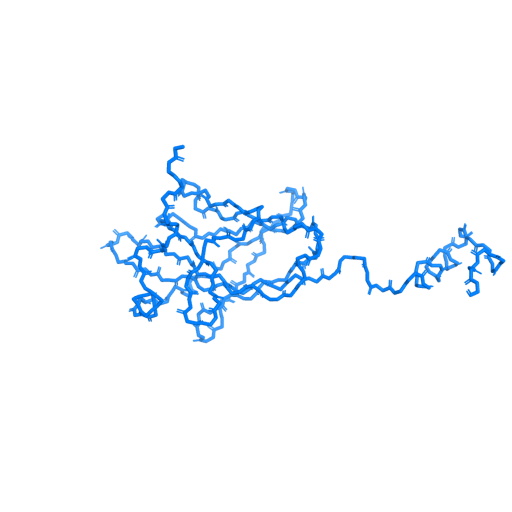97.75 105 TYR A N 1
ATOM 839 C CA . TYR A 1 105 ? -2.282 -6.996 -7.282 1.00 97.75 105 TYR A CA 1
ATOM 840 C C . TYR A 1 105 ? -3.119 -5.961 -6.538 1.00 97.75 105 TYR A C 1
ATOM 842 O O . TYR A 1 105 ? -2.713 -4.802 -6.417 1.00 97.75 105 TYR A O 1
ATOM 850 N N . ASP A 1 106 ? -4.299 -6.364 -6.069 1.00 98.12 106 ASP A N 1
ATOM 851 C CA . ASP A 1 106 ? -5.136 -5.535 -5.206 1.00 98.12 106 ASP A CA 1
ATOM 852 C C . ASP A 1 106 ? -4.659 -5.689 -3.754 1.00 98.12 106 ASP A C 1
ATOM 854 O O . ASP A 1 106 ? -4.759 -6.752 -3.143 1.00 98.12 106 ASP A O 1
ATOM 858 N N . LEU A 1 107 ? -4.095 -4.614 -3.214 1.00 98.38 107 LEU A N 1
ATOM 859 C CA . LEU A 1 107 ? -3.613 -4.499 -1.846 1.00 98.38 107 LEU A CA 1
ATOM 860 C C . LEU A 1 107 ? -4.550 -3.604 -1.039 1.00 98.38 107 LEU A C 1
ATOM 862 O O . LEU A 1 107 ? -5.093 -2.617 -1.543 1.00 98.38 107 LEU A O 1
ATOM 866 N N . VAL A 1 108 ? -4.681 -3.914 0.245 1.00 98.12 108 VAL A N 1
ATOM 867 C CA . VAL A 1 108 ? -5.374 -3.059 1.204 1.00 98.12 108 VAL A CA 1
ATOM 868 C C . VAL A 1 108 ? -4.515 -2.861 2.442 1.00 98.12 108 VAL A C 1
ATOM 870 O O . VAL A 1 108 ? -3.963 -3.817 2.983 1.00 98.12 108 VAL A O 1
ATOM 873 N N . PHE A 1 109 ? -4.403 -1.614 2.891 1.00 98.06 109 PHE A N 1
ATOM 874 C CA . PHE A 1 109 ? -3.694 -1.244 4.114 1.00 98.06 109 PHE A CA 1
ATOM 875 C C . PHE A 1 109 ? -4.656 -0.617 5.111 1.00 98.06 109 PHE A C 1
ATOM 877 O O . PHE A 1 109 ? -5.559 0.123 4.723 1.00 98.06 109 PHE A O 1
ATOM 884 N N . ILE A 1 110 ? -4.445 -0.890 6.395 1.00 97.31 110 ILE A N 1
ATOM 885 C CA . ILE A 1 110 ? -5.234 -0.313 7.483 1.00 97.31 110 ILE A CA 1
ATOM 886 C C . ILE A 1 110 ? -4.391 0.765 8.151 1.00 97.31 110 ILE A C 1
ATOM 888 O O . ILE A 1 110 ? -3.255 0.516 8.560 1.00 97.31 110 ILE A O 1
ATOM 892 N N . LYS A 1 111 ? -4.956 1.965 8.255 1.00 95.75 111 LYS A N 1
ATOM 893 C CA . LYS A 1 111 ? -4.347 3.128 8.896 1.00 95.75 111 LYS A CA 1
ATOM 894 C C . LYS A 1 111 ? -5.277 3.652 9.972 1.00 95.75 111 LYS A C 1
ATOM 896 O O . LYS A 1 111 ? -6.467 3.809 9.730 1.00 95.75 111 LYS A O 1
ATOM 901 N N . GLN A 1 112 ? -4.728 3.953 11.136 1.00 95.38 112 GLN A N 1
ATOM 902 C CA . GLN A 1 112 ? -5.430 4.694 12.170 1.00 95.38 112 GLN A CA 1
ATOM 903 C C . GLN A 1 112 ? -5.113 6.182 12.020 1.00 95.38 112 GLN A C 1
ATOM 905 O O . GLN A 1 112 ? -3.946 6.551 11.876 1.00 95.38 112 GLN A O 1
ATOM 910 N N . ASP A 1 113 ? -6.139 7.029 12.013 1.00 90.81 113 ASP A N 1
ATOM 911 C CA . ASP A 1 113 ? -5.943 8.476 12.052 1.00 90.81 113 ASP A CA 1
ATOM 912 C C . ASP A 1 113 ? -5.678 8.990 13.477 1.00 90.81 113 ASP A C 1
ATOM 914 O O . ASP A 1 113 ? -5.656 8.234 14.452 1.00 90.81 113 ASP A O 1
ATOM 918 N N . GLU A 1 114 ? -5.441 10.295 13.593 1.00 89.38 114 GLU A N 1
ATOM 919 C CA . GLU A 1 114 ? -5.103 10.957 14.858 1.00 89.38 114 GLU A CA 1
ATOM 920 C C . GLU A 1 114 ? -6.225 10.866 15.906 1.00 89.38 114 GLU A C 1
ATOM 922 O O . GLU A 1 114 ? -5.958 10.981 17.100 1.00 89.38 114 GLU A O 1
ATOM 927 N N . PHE A 1 115 ? -7.462 10.596 15.478 1.00 91.38 115 PHE A N 1
ATOM 928 C CA . PHE A 1 115 ? -8.634 10.449 16.343 1.00 91.38 115 PHE A CA 1
ATOM 929 C C . PHE A 1 115 ? -8.932 8.987 16.701 1.00 91.38 115 PHE A C 1
ATOM 931 O O . PHE A 1 115 ? -9.931 8.701 17.359 1.00 91.38 115 PHE A O 1
ATOM 938 N N . GLY A 1 116 ? -8.084 8.047 16.276 1.00 91.38 116 GLY A N 1
ATOM 939 C CA . GLY A 1 116 ? -8.262 6.625 16.553 1.00 91.38 116 GLY A CA 1
ATOM 940 C C . GLY A 1 116 ? -9.174 5.895 15.566 1.00 91.38 116 GLY A C 1
ATOM 941 O O . GLY A 1 116 ? -9.418 4.701 15.742 1.00 91.38 116 GLY A O 1
ATOM 942 N N . MET A 1 117 ? -9.658 6.558 14.512 1.00 94.19 117 MET A N 1
ATOM 943 C CA . MET A 1 117 ? -10.515 5.920 13.518 1.00 94.19 117 MET A CA 1
ATOM 944 C C . MET A 1 117 ? -9.672 5.096 12.543 1.00 94.19 117 MET A C 1
ATOM 946 O O . MET A 1 117 ? -8.729 5.598 11.928 1.00 94.19 117 MET A O 1
ATOM 950 N N . GLN A 1 118 ? -10.032 3.822 12.373 1.00 95.88 118 GLN A N 1
ATOM 951 C CA . GLN A 1 118 ? -9.419 2.969 11.357 1.00 95.88 118 GLN A CA 1
ATOM 952 C C . GLN A 1 118 ? -10.001 3.278 9.980 1.00 95.88 118 GLN A C 1
ATOM 954 O O . GLN A 1 118 ? -11.215 3.287 9.792 1.00 95.88 118 GLN A O 1
ATOM 959 N N . LYS A 1 119 ? -9.116 3.493 9.012 1.00 96.38 119 LYS A N 1
ATOM 960 C CA . LYS A 1 119 ? -9.419 3.724 7.603 1.00 96.38 119 LYS A CA 1
ATOM 961 C C . LYS A 1 119 ? -8.676 2.714 6.743 1.00 96.38 119 LYS A C 1
ATOM 963 O O . LYS A 1 119 ? -7.573 2.284 7.089 1.00 96.38 119 LYS A O 1
ATOM 968 N N . ARG A 1 120 ? -9.255 2.378 5.591 1.00 96.94 120 ARG A N 1
ATOM 969 C CA . ARG A 1 120 ? -8.613 1.520 4.590 1.00 96.94 120 ARG A CA 1
ATOM 970 C C . ARG A 1 120 ? -8.009 2.335 3.453 1.00 96.94 120 ARG A C 1
ATOM 972 O O . ARG A 1 120 ? -8.622 3.280 2.965 1.00 96.94 120 ARG A O 1
ATOM 979 N N . ILE A 1 121 ? -6.826 1.942 3.002 1.00 98.00 121 ILE A N 1
ATOM 980 C CA . ILE A 1 121 ? -6.162 2.474 1.810 1.00 98.00 121 ILE A CA 1
ATOM 981 C C . ILE A 1 121 ? -6.160 1.357 0.767 1.00 98.00 121 ILE A C 1
ATOM 983 O O . ILE A 1 121 ? -5.518 0.329 0.983 1.00 98.00 121 ILE A O 1
ATOM 987 N N . ASN A 1 122 ? -6.868 1.549 -0.347 1.00 98.06 122 ASN A N 1
ATOM 988 C CA . ASN A 1 122 ? -6.946 0.556 -1.419 1.00 98.06 122 ASN A CA 1
ATOM 989 C C . ASN A 1 122 ? -5.921 0.899 -2.505 1.00 98.06 122 ASN A C 1
ATOM 991 O O . ASN A 1 122 ? -5.942 2.000 -3.057 1.00 98.06 122 ASN A O 1
ATOM 995 N N . VAL A 1 123 ? -5.040 -0.042 -2.835 1.00 98.31 123 VAL A N 1
ATOM 996 C CA . VAL A 1 123 ? -3.991 0.153 -3.841 1.00 98.31 123 VAL A CA 1
ATOM 997 C C . VAL A 1 123 ? -4.015 -1.003 -4.826 1.00 98.31 123 VAL A C 1
ATOM 999 O O . VAL A 1 123 ? -3.876 -2.151 -4.429 1.00 98.31 123 VAL A O 1
ATOM 1002 N N . LYS A 1 124 ? -4.135 -0.716 -6.120 1.00 98.12 124 LYS A N 1
ATOM 1003 C CA . LYS A 1 124 ? -3.908 -1.700 -7.182 1.00 98.12 124 LYS A CA 1
ATOM 1004 C C . LYS A 1 124 ? -2.538 -1.459 -7.793 1.00 98.12 124 LYS A C 1
ATOM 1006 O O . LYS A 1 124 ? -2.280 -0.373 -8.308 1.00 98.12 124 LYS A O 1
ATOM 1011 N N . ILE A 1 125 ? -1.675 -2.467 -7.772 1.00 97.44 125 ILE A N 1
ATOM 1012 C CA . ILE A 1 125 ? -0.382 -2.422 -8.457 1.00 97.44 125 ILE A CA 1
ATOM 1013 C C . ILE A 1 125 ? -0.462 -3.292 -9.707 1.00 97.44 125 ILE A C 1
ATOM 1015 O O . ILE A 1 125 ? -0.740 -4.485 -9.626 1.00 97.44 125 ILE A O 1
ATOM 1019 N N . ARG A 1 126 ? -0.210 -2.688 -10.867 1.00 96.31 126 ARG A N 1
ATOM 1020 C CA . ARG A 1 126 ? -0.044 -3.380 -12.144 1.00 96.31 126 ARG A CA 1
ATOM 1021 C C . ARG A 1 126 ? 1.439 -3.602 -12.392 1.00 96.31 126 ARG A C 1
ATOM 1023 O O . ARG A 1 126 ? 2.182 -2.635 -12.548 1.00 96.31 126 ARG A O 1
ATOM 1030 N N . VAL A 1 127 ? 1.865 -4.856 -12.435 1.00 94.56 127 VAL A N 1
ATOM 1031 C CA . VAL A 1 127 ? 3.235 -5.227 -12.793 1.00 94.56 127 VAL A CA 1
ATOM 1032 C C . VAL A 1 127 ? 3.253 -5.634 -14.259 1.00 94.56 127 VAL A C 1
ATOM 1034 O O . VAL A 1 127 ? 2.547 -6.556 -14.672 1.00 94.56 127 VAL A O 1
ATOM 1037 N N . ARG A 1 128 ? 4.038 -4.916 -15.060 1.00 91.88 128 ARG A N 1
ATOM 1038 C CA . ARG A 1 128 ? 4.219 -5.158 -16.495 1.00 91.88 128 ARG A CA 1
ATOM 1039 C C . ARG A 1 128 ? 5.554 -5.851 -16.757 1.00 91.88 128 ARG A C 1
ATOM 1041 O O . ARG A 1 128 ? 6.507 -5.558 -16.042 1.00 91.88 128 ARG A O 1
ATOM 1048 N N . PRO A 1 129 ? 5.674 -6.710 -17.780 1.00 86.25 129 PRO A N 1
ATOM 1049 C CA . PRO A 1 129 ? 6.967 -7.269 -18.159 1.00 86.25 129 PRO A CA 1
ATOM 1050 C C . PRO A 1 129 ? 7.982 -6.156 -18.423 1.00 86.25 129 PRO A C 1
ATOM 1052 O O . PRO A 1 129 ? 7.661 -5.158 -19.074 1.00 86.25 129 PRO A O 1
ATOM 1055 N N . LYS A 1 130 ? 9.204 -6.315 -17.909 1.00 77.19 130 LYS A N 1
ATOM 1056 C CA . LYS A 1 130 ? 10.313 -5.416 -18.265 1.00 77.19 130 LYS A CA 1
ATOM 1057 C C . LYS A 1 130 ? 10.962 -5.843 -19.575 1.00 77.19 130 LYS A C 1
ATOM 1059 O O . LYS A 1 130 ? 11.314 -4.994 -20.388 1.00 77.19 130 LYS A O 1
ATOM 1064 N N . PHE A 1 131 ? 11.063 -7.154 -19.772 1.00 69.31 131 PHE A N 1
ATOM 1065 C CA . PHE A 1 131 ? 11.603 -7.787 -20.965 1.00 69.31 131 PHE A CA 1
ATOM 1066 C C . PHE A 1 131 ? 10.516 -8.693 -21.544 1.00 69.31 131 PHE A C 1
ATOM 1068 O O . PHE A 1 131 ? 10.232 -9.761 -21.013 1.00 69.31 131 PHE A O 1
ATOM 1075 N N . GLY A 1 132 ? 9.828 -8.201 -22.573 1.00 52.00 132 GLY A N 1
ATOM 1076 C CA . GLY A 1 132 ? 8.650 -8.871 -23.133 1.00 52.00 132 GLY A CA 1
ATOM 1077 C C . GLY A 1 132 ? 8.081 -8.230 -24.401 1.00 52.00 132 GLY A C 1
ATOM 1078 O O . GLY A 1 132 ? 6.903 -8.413 -24.685 1.00 52.00 132 GLY A O 1
ATOM 1079 N N . GLY A 1 133 ? 8.891 -7.472 -25.145 1.00 46.56 133 GLY A N 1
ATOM 1080 C CA . GLY A 1 133 ? 8.765 -7.407 -26.605 1.00 46.56 133 GLY A CA 1
ATOM 1081 C C . GLY A 1 133 ? 9.701 -8.478 -27.156 1.00 46.56 133 GLY A C 1
ATOM 1082 O O . GLY A 1 133 ? 10.749 -8.709 -26.556 1.00 46.56 133 GLY A O 1
ATOM 1083 N N . ASN A 1 134 ? 9.294 -9.207 -28.188 1.00 46.69 134 ASN A N 1
ATOM 1084 C CA . ASN A 1 134 ? 9.942 -10.435 -28.642 1.00 46.69 134 ASN A CA 1
ATOM 1085 C C . ASN A 1 134 ? 11.476 -10.317 -28.740 1.00 46.69 134 ASN A C 1
ATOM 1087 O O . ASN A 1 134 ? 12.011 -9.254 -29.034 1.00 46.69 134 ASN A O 1
ATOM 1091 N N . HIS A 1 135 ? 12.187 -11.439 -28.628 1.00 51.81 135 HIS A N 1
ATOM 1092 C CA . HIS A 1 135 ? 13.619 -11.549 -28.956 1.00 51.81 135 HIS A CA 1
ATOM 1093 C C . HIS A 1 135 ? 13.972 -10.910 -30.329 1.00 51.81 135 HIS A C 1
ATOM 1095 O O . HIS A 1 135 ? 15.083 -10.448 -30.549 1.00 51.81 135 HIS A O 1
ATOM 1101 N N . ILE A 1 136 ? 12.982 -10.790 -31.220 1.00 55.66 136 ILE A N 1
ATOM 1102 C CA . ILE A 1 136 ? 13.027 -10.121 -32.525 1.00 55.66 136 ILE A CA 1
ATOM 1103 C C . ILE A 1 136 ? 13.189 -8.588 -32.419 1.00 55.66 136 ILE A C 1
ATOM 1105 O O . ILE A 1 136 ? 13.808 -7.977 -33.284 1.00 55.66 136 ILE A O 1
ATOM 1109 N N . ASP A 1 137 ? 12.644 -7.945 -31.386 1.00 58.19 137 ASP A N 1
ATOM 1110 C CA . ASP A 1 137 ? 12.691 -6.486 -31.223 1.00 58.19 137 ASP A CA 1
ATOM 1111 C C . ASP A 1 137 ? 14.027 -6.024 -30.626 1.00 58.19 137 ASP A C 1
ATOM 1113 O O . ASP A 1 137 ? 14.530 -4.974 -31.008 1.00 58.19 137 ASP A O 1
ATOM 1117 N N . LEU A 1 138 ? 14.676 -6.860 -29.805 1.00 54.12 138 LEU A N 1
ATOM 1118 C CA . LEU A 1 138 ? 16.064 -6.638 -29.378 1.00 54.12 138 LEU A CA 1
ATOM 1119 C C . LEU A 1 138 ? 17.027 -6.651 -30.571 1.00 54.12 138 LEU A C 1
ATOM 1121 O O . LEU A 1 138 ? 17.901 -5.791 -30.656 1.00 54.12 138 LEU A O 1
ATOM 1125 N N . PHE A 1 139 ? 16.834 -7.567 -31.527 1.00 56.34 139 PHE A N 1
ATOM 1126 C CA . PHE A 1 139 ? 17.610 -7.566 -32.768 1.00 56.34 139 PHE A CA 1
ATOM 1127 C C . PHE A 1 139 ? 17.291 -6.369 -33.660 1.00 56.34 139 PHE A C 1
ATOM 1129 O O . PHE A 1 139 ? 18.201 -5.818 -34.268 1.00 56.34 139 PHE A O 1
ATOM 1136 N N . LYS A 1 140 ? 16.032 -5.924 -33.734 1.00 57.81 140 LYS A N 1
ATOM 1137 C CA . LYS A 1 140 ? 15.674 -4.720 -34.503 1.00 57.81 140 LYS A CA 1
ATOM 1138 C C . LYS A 1 140 ? 16.262 -3.451 -33.896 1.00 57.81 140 LYS A C 1
ATOM 1140 O O . LYS A 1 140 ? 16.764 -2.622 -34.648 1.00 57.81 140 LYS A O 1
ATOM 1145 N N . ASP A 1 141 ? 16.248 -3.314 -32.574 1.00 58.69 141 ASP A N 1
ATOM 1146 C CA . ASP A 1 141 ? 16.846 -2.172 -31.880 1.00 58.69 141 ASP A CA 1
ATOM 1147 C C . ASP A 1 141 ? 18.377 -2.191 -31.988 1.00 58.69 141 ASP A C 1
ATOM 1149 O O . ASP A 1 141 ? 18.988 -1.149 -32.226 1.00 58.69 141 ASP A O 1
ATOM 1153 N N . ALA A 1 142 ? 19.004 -3.368 -31.885 1.00 58.97 142 ALA A N 1
ATOM 1154 C CA . ALA A 1 142 ? 20.441 -3.528 -32.099 1.00 58.97 142 ALA A CA 1
ATOM 1155 C C . ALA A 1 142 ? 20.836 -3.269 -33.566 1.00 58.97 142 ALA A C 1
ATOM 1157 O O . ALA A 1 142 ? 21.826 -2.589 -33.829 1.00 58.97 142 ALA A O 1
ATOM 1158 N N . LYS A 1 143 ? 20.017 -3.705 -34.534 1.00 59.03 143 LYS A N 1
ATOM 1159 C CA . LYS A 1 143 ? 20.174 -3.392 -35.964 1.00 59.03 143 LYS A CA 1
ATOM 1160 C C . LYS A 1 143 ? 20.007 -1.896 -36.238 1.00 59.03 143 LYS A C 1
ATOM 1162 O O . LYS A 1 143 ? 20.799 -1.321 -36.976 1.00 59.03 143 LYS A O 1
ATOM 1167 N N . ALA A 1 144 ? 19.024 -1.244 -35.617 1.00 60.22 144 ALA A N 1
ATOM 1168 C CA . ALA A 1 144 ? 18.807 0.199 -35.737 1.00 60.22 144 ALA A CA 1
ATOM 1169 C C . ALA A 1 144 ? 19.968 1.022 -35.149 1.00 60.22 144 ALA A C 1
ATOM 1171 O O . ALA A 1 144 ? 20.219 2.138 -35.602 1.00 60.22 144 ALA A O 1
ATOM 1172 N N . LYS A 1 145 ? 20.696 0.462 -34.176 1.00 68.44 145 LYS A N 1
ATOM 1173 C CA . LYS A 1 145 ? 21.925 1.034 -33.604 1.00 68.44 145 LYS A CA 1
ATOM 1174 C C . LYS A 1 145 ? 23.210 0.602 -34.324 1.00 68.44 145 LYS A C 1
ATOM 1176 O O . LYS A 1 145 ? 24.277 1.097 -33.979 1.00 68.44 145 LYS A O 1
ATOM 1181 N N . GLY A 1 146 ? 23.120 -0.281 -35.322 1.00 67.69 146 GLY A N 1
ATOM 1182 C CA . GLY A 1 146 ? 24.268 -0.804 -36.071 1.00 67.69 146 GLY A CA 1
ATOM 1183 C C . GLY A 1 146 ? 25.155 -1.775 -35.284 1.00 67.69 146 GLY A C 1
ATOM 1184 O O . GLY A 1 146 ? 26.297 -2.002 -35.669 1.00 67.69 146 GLY A O 1
ATOM 1185 N N . GLU A 1 147 ? 24.656 -2.331 -34.181 1.00 67.69 147 GLU A N 1
ATOM 1186 C CA . GLU A 1 147 ? 25.417 -3.189 -33.266 1.00 67.69 147 GLU A CA 1
ATOM 1187 C C . GLU A 1 147 ? 25.438 -4.666 -33.707 1.00 67.69 147 GLU A C 1
ATOM 1189 O O . GLU A 1 147 ? 26.265 -5.430 -33.215 1.00 67.69 147 GLU A O 1
ATOM 1194 N N . VAL A 1 148 ? 24.546 -5.085 -34.618 1.00 65.69 148 VAL A N 1
ATOM 1195 C CA . VAL A 1 148 ? 24.367 -6.493 -35.032 1.00 65.69 148 VAL A CA 1
ATOM 1196 C C . VAL A 1 148 ? 24.011 -6.599 -36.527 1.00 65.69 148 VAL A C 1
ATOM 1198 O O . VAL A 1 148 ? 23.273 -5.759 -37.050 1.00 65.69 148 VAL A O 1
ATOM 1201 N N . SER A 1 149 ? 24.539 -7.622 -37.215 1.00 63.09 149 SER A N 1
ATOM 1202 C CA . SER A 1 149 ? 24.338 -7.901 -38.650 1.00 63.09 149 SER A CA 1
ATOM 1203 C C . SER A 1 149 ? 23.074 -8.736 -38.913 1.00 63.09 149 SER A C 1
ATOM 1205 O O . SER A 1 149 ? 22.658 -9.532 -38.075 1.00 63.09 149 SER A O 1
ATOM 1207 N N . ASP A 1 150 ? 22.487 -8.619 -40.115 1.00 57.62 150 ASP A N 1
ATOM 1208 C CA . ASP A 1 150 ? 21.323 -9.420 -40.553 1.00 57.62 150 ASP A CA 1
ATOM 1209 C C . ASP A 1 150 ? 21.574 -10.941 -40.540 1.00 57.62 150 ASP A C 1
ATOM 1211 O O . ASP A 1 150 ? 20.628 -11.724 -40.516 1.00 57.62 150 ASP A O 1
ATOM 1215 N N . SER A 1 151 ? 22.840 -11.364 -40.524 1.00 62.28 151 SER A N 1
ATOM 1216 C CA . SER A 1 151 ? 23.261 -12.767 -40.417 1.00 62.28 151 SER A CA 1
ATOM 1217 C C . SER A 1 151 ? 23.131 -13.370 -39.017 1.00 62.28 151 SER A C 1
ATOM 1219 O O . SER A 1 151 ? 23.199 -14.589 -38.884 1.00 62.28 151 SER A O 1
ATOM 1221 N N . ASP A 1 152 ? 22.978 -12.541 -37.983 1.00 60.22 152 ASP A N 1
ATOM 1222 C CA . ASP A 1 152 ? 23.081 -12.969 -36.582 1.00 60.22 152 ASP A CA 1
ATOM 1223 C C . ASP A 1 152 ? 21.703 -13.226 -35.942 1.00 60.22 152 ASP A C 1
ATOM 1225 O O . ASP A 1 152 ? 21.604 -13.554 -34.758 1.00 60.22 152 ASP A O 1
ATOM 1229 N N . VAL A 1 153 ? 20.627 -13.089 -36.726 1.00 56.06 153 VAL A N 1
ATOM 1230 C CA . VAL A 1 153 ? 19.250 -13.380 -36.311 1.00 56.06 153 VAL A CA 1
ATOM 1231 C C . VAL A 1 153 ? 18.988 -14.886 -36.482 1.00 56.06 153 VAL A C 1
ATOM 1233 O O . VAL A 1 153 ? 19.014 -15.372 -37.615 1.00 56.06 153 VAL A O 1
ATOM 1236 N N . PRO A 1 154 ? 18.722 -15.654 -35.405 1.00 53.16 154 PRO A N 1
ATOM 1237 C CA . PRO A 1 154 ? 18.353 -17.062 -35.533 1.00 53.16 154 PRO A CA 1
ATOM 1238 C C . PRO A 1 154 ? 17.020 -17.186 -36.285 1.00 53.16 154 PRO A C 1
ATOM 1240 O O . PRO A 1 154 ? 16.096 -16.417 -36.011 1.00 53.16 154 PRO A O 1
ATOM 1243 N N . SER A 1 155 ? 16.945 -18.134 -37.228 1.00 54.88 155 SER A N 1
ATOM 1244 C CA . SER A 1 155 ? 15.732 -18.438 -38.012 1.00 54.88 155 SER A CA 1
ATOM 1245 C C . SER A 1 155 ? 14.572 -18.940 -37.158 1.00 54.88 155 SER A C 1
ATOM 1247 O O . SER A 1 155 ? 14.833 -19.677 -36.181 1.00 54.88 155 SER A O 1
#

Organism: NCBI:txid412755

pLDDT: mean 84.71, std 16.22, range [37.41, 98.38]

Secondary structure (DSSP, 8-state):
--------S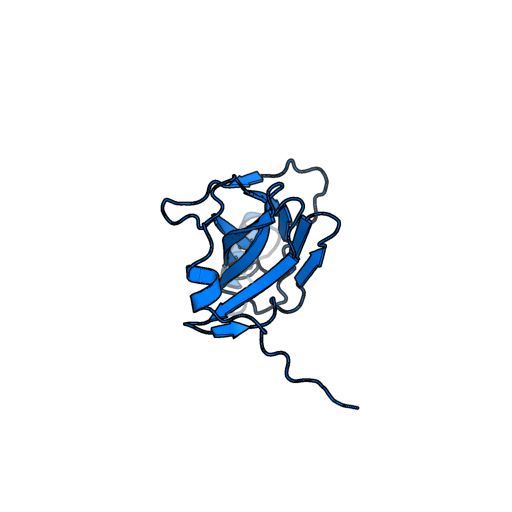S-HHHHHTSPBP-SPEEEEESS-TTSPPEEE---TTSEEEEEEETT--EEEE--TTEEEEEEEETTEEEPPPTTEEEETTTTEEEE-PPTT--EEEEEEEEEE-TTS-EEEEEEEEEEEPSS-S-HHHHHHHHHHTT-S-GGGS--

Sequence (155 aa):
SHKEDLRPTISYESILNMPVNFDPIKHKRGYREDIEPRITKQDEYGKATLEIREVDRIEIELGKGVSTGYIVVGDQLRPLPIGSTLDRAKGIFYWQPGPGFIGEYDLVFIKQDEFGMQKRINVKIRVRPKFGGNHIDLFKDAKAKGEVSDSDVPS

Foldseek 3Di:
DDPPDQAPPDFLVNQVPAAADQPWKWKDKADDPPDDTDTFTADPVQETEAEYEAQMKMKIQQDAQWDAKFWDDPRGTDHDDPQWDQPNVRNMIMHHHHPPPAAKTWMKIWGADPVRGIHIHIYIYGYHYPPPDDPVVVVVVCVVVVNDDPVPDDD

Radius of gyration: 19.63 Å; chains: 1; bounding box: 42×39×57 Å